Protein AF-Z9JGJ2-F1 (afdb_monomer_lite)

Sequence (146 aa):
MLQCGGVDTKWLESRQGLLSALVAALQGDPAGERDFLQRCGLRPLPKRLRLRVLDATLRAAVGGVGDLCAPYADIATLNIQPTHVFIVKNLQPGLAFDDLAGAVVLMAQGYALDVLGELAWLQQAQCFYWGDIDTHGFAMLHRART

Structure (mmCIF, N/CA/C/O backbone):
data_AF-Z9JGJ2-F1
#
_entry.id   AF-Z9JGJ2-F1
#
loop_
_atom_site.group_PDB
_atom_site.id
_atom_site.type_symbol
_atom_site.label_atom_id
_atom_site.label_a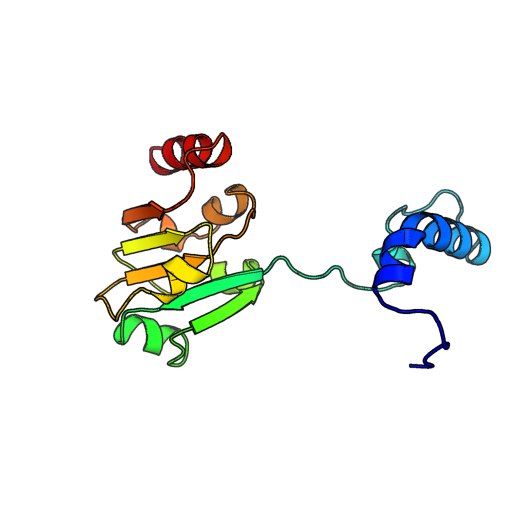lt_id
_atom_site.label_comp_id
_atom_site.label_asym_id
_atom_site.label_entity_id
_atom_site.label_seq_id
_atom_site.pdbx_PDB_ins_code
_atom_site.Cartn_x
_atom_site.Cartn_y
_atom_site.Cartn_z
_atom_site.occupancy
_atom_site.B_iso_or_equiv
_atom_site.auth_seq_id
_atom_site.auth_comp_id
_atom_site.auth_asym_id
_atom_site.auth_atom_id
_atom_site.pdbx_PDB_model_num
ATOM 1 N N . MET A 1 1 ? -2.676 -16.961 -29.581 1.00 37.59 1 MET A N 1
ATOM 2 C CA . MET A 1 1 ? -1.269 -16.712 -29.200 1.00 37.59 1 MET A CA 1
ATOM 3 C C . MET A 1 1 ? -0.462 -17.936 -29.594 1.00 37.59 1 MET A C 1
ATOM 5 O O . MET A 1 1 ? -0.669 -18.983 -28.997 1.00 37.59 1 MET A O 1
ATOM 9 N N . LEU A 1 2 ? 0.372 -17.842 -30.632 1.00 40.91 2 LEU A N 1
ATOM 10 C CA . LEU A 1 2 ? 1.324 -18.907 -30.957 1.00 40.91 2 LEU A CA 1
ATOM 11 C C . LEU A 1 2 ? 2.427 -18.902 -29.894 1.00 40.91 2 LEU A C 1
ATOM 13 O O . LEU A 1 2 ? 3.122 -17.901 -29.738 1.00 40.91 2 LEU A O 1
ATOM 17 N N . GLN A 1 3 ? 2.563 -19.998 -29.147 1.00 43.62 3 GLN A N 1
ATOM 18 C CA . GLN A 1 3 ? 3.741 -20.223 -28.318 1.00 43.62 3 GLN A CA 1
ATOM 19 C C . GLN A 1 3 ? 4.895 -20.642 -29.231 1.00 43.62 3 GLN A C 1
ATOM 21 O O . GLN A 1 3 ? 4.927 -21.765 -29.729 1.00 43.62 3 GLN A O 1
ATOM 26 N N . CYS A 1 4 ? 5.836 -19.733 -29.468 1.00 56.47 4 CYS A N 1
ATOM 27 C CA . CYS A 1 4 ? 7.133 -20.097 -30.025 1.00 56.47 4 CYS A CA 1
ATOM 28 C C . CYS A 1 4 ? 7.942 -20.796 -28.925 1.00 56.47 4 CYS A C 1
ATOM 30 O O . CYS A 1 4 ? 8.245 -20.190 -27.896 1.00 56.47 4 CYS A O 1
ATOM 32 N N . GLY A 1 5 ? 8.273 -22.075 -29.120 1.00 49.44 5 GLY A N 1
ATOM 33 C CA . GLY A 1 5 ? 9.109 -22.827 -28.183 1.00 49.44 5 GLY A CA 1
ATOM 34 C C . GLY A 1 5 ? 10.450 -22.122 -27.954 1.00 49.44 5 GLY A C 1
ATOM 35 O O . GLY A 1 5 ? 11.140 -21.781 -28.911 1.00 49.44 5 GLY A O 1
ATOM 36 N N . GLY A 1 6 ? 10.802 -21.877 -26.689 1.00 62.38 6 GLY A N 1
ATOM 37 C CA . GLY A 1 6 ? 12.054 -21.217 -26.292 1.00 62.38 6 GLY A CA 1
ATOM 38 C C . GLY A 1 6 ? 11.967 -19.704 -26.049 1.00 62.38 6 GLY A C 1
ATOM 39 O O . GLY A 1 6 ? 12.956 -19.112 -25.624 1.00 62.38 6 GLY A O 1
ATOM 40 N N . VAL A 1 7 ? 10.804 -19.081 -26.263 1.00 63.75 7 VAL A N 1
ATOM 41 C CA . VAL A 1 7 ? 10.554 -17.672 -25.917 1.00 63.75 7 VAL A CA 1
ATOM 42 C C . VAL A 1 7 ? 9.708 -17.621 -24.648 1.00 63.75 7 VAL A C 1
ATOM 44 O O . VAL A 1 7 ? 8.479 -17.608 -24.700 1.00 63.75 7 VAL A O 1
ATOM 47 N N . ASP A 1 8 ? 10.371 -17.639 -23.494 1.00 68.88 8 ASP A N 1
ATOM 48 C CA . ASP A 1 8 ? 9.723 -17.367 -22.211 1.00 68.88 8 ASP A CA 1
ATOM 49 C C . ASP A 1 8 ? 9.729 -15.860 -21.886 1.00 68.88 8 ASP A C 1
ATOM 51 O O . ASP A 1 8 ? 10.377 -15.044 -22.553 1.00 68.88 8 ASP A O 1
ATOM 55 N N . THR A 1 9 ? 8.989 -15.468 -20.850 1.00 63.44 9 THR A N 1
ATOM 56 C CA . THR A 1 9 ? 8.869 -14.064 -20.433 1.00 63.44 9 THR A CA 1
ATOM 57 C C . THR A 1 9 ? 10.223 -13.446 -20.063 1.00 63.44 9 THR A C 1
ATOM 59 O O . THR A 1 9 ? 10.460 -12.280 -20.365 1.00 63.44 9 THR A O 1
ATOM 62 N N . LYS A 1 10 ? 11.159 -14.227 -19.500 1.00 69.81 10 LYS A N 1
ATOM 63 C CA . LYS A 1 10 ? 12.504 -13.745 -19.135 1.00 69.81 10 LYS A CA 1
ATOM 64 C C . LYS A 1 10 ? 13.380 -13.517 -20.367 1.00 69.81 10 LYS A C 1
ATOM 66 O O . LYS A 1 10 ? 14.177 -12.575 -20.419 1.00 69.81 10 LYS A O 1
ATOM 71 N N . TRP A 1 11 ? 13.243 -14.365 -21.383 1.00 79.88 11 TRP A N 1
ATOM 72 C CA . TRP A 1 11 ? 13.909 -14.200 -22.669 1.00 79.88 11 TRP A CA 1
ATOM 73 C C . TRP A 1 11 ? 13.467 -12.900 -23.340 1.00 79.88 11 TRP A C 1
ATOM 75 O O . TRP A 1 11 ? 14.318 -12.180 -23.868 1.00 79.88 11 TRP A O 1
ATOM 85 N N . LEU A 1 12 ? 12.166 -12.593 -23.269 1.00 72.88 12 LEU A N 1
ATOM 86 C CA . LEU A 1 12 ? 11.583 -11.364 -23.802 1.00 72.88 12 LEU A CA 1
ATOM 87 C C . LEU A 1 12 ? 12.102 -10.132 -23.048 1.00 72.88 12 LEU A C 1
ATOM 89 O O . LEU A 1 12 ? 12.631 -9.222 -23.680 1.00 72.88 12 LEU A O 1
ATOM 93 N N . GLU A 1 13 ? 12.019 -10.130 -21.713 1.00 71.88 13 GLU A N 1
ATOM 94 C CA . GLU A 1 13 ? 12.481 -9.034 -20.845 1.00 71.88 13 GLU A CA 1
ATOM 95 C C . GLU A 1 13 ? 13.959 -8.688 -21.078 1.00 71.88 13 GLU A C 1
ATOM 97 O O . GLU A 1 13 ? 14.308 -7.525 -21.264 1.00 71.88 13 GLU A O 1
ATOM 102 N N . SER A 1 14 ? 14.827 -9.701 -21.167 1.00 79.81 14 SER A N 1
ATOM 103 C CA . SER A 1 14 ? 16.270 -9.505 -21.387 1.00 79.81 14 SER A CA 1
ATOM 104 C C . SER A 1 14 ? 16.637 -8.990 -22.785 1.00 79.81 14 SER A C 1
ATOM 106 O O . SER A 1 14 ? 17.769 -8.555 -22.995 1.00 79.81 14 SER A O 1
ATOM 108 N N . ARG A 1 15 ? 15.710 -9.032 -23.753 1.00 77.88 15 ARG A N 1
ATOM 109 C CA . ARG A 1 15 ? 15.957 -8.664 -25.160 1.00 77.88 15 ARG A CA 1
ATOM 110 C C . ARG A 1 15 ? 15.050 -7.549 -25.676 1.00 77.88 15 ARG A C 1
ATOM 112 O O . ARG A 1 15 ? 15.100 -7.253 -26.869 1.00 77.88 15 ARG A O 1
ATOM 119 N N . GLN A 1 16 ? 14.275 -6.888 -24.812 1.00 76.56 16 GLN A N 1
ATOM 120 C CA . GLN A 1 16 ? 13.326 -5.841 -25.216 1.00 76.56 16 GLN A CA 1
ATOM 121 C C . GLN A 1 16 ? 13.960 -4.731 -26.063 1.00 76.56 16 GLN A C 1
ATOM 123 O O . GLN A 1 16 ? 13.360 -4.311 -27.046 1.00 76.56 16 GLN A O 1
ATOM 128 N N . GLY A 1 17 ? 15.180 -4.284 -25.743 1.00 76.25 17 GLY A N 1
ATOM 129 C CA . GLY A 1 17 ? 15.861 -3.246 -26.529 1.00 76.25 17 GLY A CA 1
ATOM 130 C C . GLY A 1 17 ? 16.163 -3.679 -27.969 1.00 76.25 17 GLY A C 1
ATOM 131 O O . GLY A 1 17 ? 15.905 -2.933 -28.912 1.00 76.25 17 GLY A O 1
ATOM 132 N N . LEU A 1 18 ? 16.646 -4.913 -28.148 1.00 80.81 18 LEU A N 1
ATOM 133 C CA . LEU A 1 18 ? 16.937 -5.480 -29.467 1.00 80.81 18 LEU A CA 1
ATOM 134 C C . LEU A 1 18 ? 15.652 -5.758 -30.254 1.00 80.81 18 LEU A C 1
ATOM 136 O O . LEU A 1 18 ? 15.583 -5.473 -31.448 1.00 80.81 18 LEU A O 1
ATOM 140 N N . LEU A 1 19 ? 14.617 -6.261 -29.580 1.00 80.12 19 LEU A N 1
ATOM 141 C CA . LEU A 1 19 ? 13.307 -6.476 -30.188 1.00 80.12 19 LEU A CA 1
ATOM 142 C C . LEU A 1 19 ? 12.647 -5.151 -30.595 1.00 80.12 19 LEU A C 1
ATOM 144 O O . LEU A 1 19 ? 12.075 -5.079 -31.676 1.00 80.12 19 LEU A O 1
ATOM 148 N N . SER A 1 20 ? 12.788 -4.090 -29.793 1.00 79.56 20 SER A N 1
ATOM 149 C CA . SER A 1 20 ? 12.303 -2.742 -30.126 1.00 79.56 20 SER A CA 1
ATOM 150 C C . SER A 1 20 ? 12.968 -2.210 -31.398 1.00 79.56 20 SER A C 1
ATOM 152 O O . SER A 1 20 ? 12.280 -1.745 -32.304 1.00 79.56 20 SER A O 1
ATOM 154 N N . ALA A 1 21 ? 14.292 -2.366 -31.522 1.00 78.56 21 ALA A N 1
ATOM 155 C CA . ALA A 1 21 ? 15.031 -1.969 -32.720 1.00 78.56 21 ALA A CA 1
ATOM 156 C C . ALA A 1 21 ? 14.632 -2.781 -33.967 1.00 78.56 21 ALA A C 1
ATOM 158 O O . ALA A 1 21 ? 14.482 -2.216 -35.050 1.00 78.56 21 ALA A O 1
ATOM 159 N N . LEU A 1 22 ? 14.417 -4.094 -33.821 1.00 82.62 22 LEU A N 1
ATOM 160 C CA . LEU A 1 22 ? 13.954 -4.952 -34.915 1.00 82.62 22 LEU A CA 1
ATOM 161 C C . LEU A 1 22 ? 12.551 -4.550 -35.391 1.00 82.62 22 LEU A C 1
ATOM 163 O O . LEU A 1 22 ? 12.322 -4.421 -36.591 1.00 82.62 22 LEU A O 1
ATOM 167 N N . VAL A 1 23 ? 11.623 -4.327 -34.457 1.00 82.56 23 VAL A N 1
ATOM 168 C CA . VAL A 1 23 ? 10.257 -3.879 -34.766 1.00 82.56 23 VAL A CA 1
ATOM 169 C C . VAL A 1 23 ? 10.281 -2.511 -35.451 1.00 82.56 23 VAL A C 1
ATOM 171 O O . VAL A 1 23 ? 9.605 -2.336 -36.461 1.00 82.56 23 VAL A O 1
ATOM 174 N N . ALA A 1 24 ? 11.112 -1.580 -34.974 1.00 80.31 24 ALA A N 1
ATOM 175 C CA . ALA A 1 24 ? 11.291 -0.265 -35.589 1.00 80.31 24 ALA A CA 1
ATOM 176 C C . ALA A 1 24 ? 11.779 -0.358 -37.047 1.00 80.31 24 ALA A C 1
ATOM 178 O O . ALA A 1 24 ? 11.260 0.336 -37.922 1.00 80.31 24 ALA A O 1
ATOM 179 N N . ALA A 1 25 ? 12.731 -1.254 -37.327 1.00 82.31 25 ALA A N 1
ATOM 180 C CA . ALA A 1 25 ? 13.219 -1.496 -38.682 1.00 82.31 25 ALA A CA 1
ATOM 181 C C . 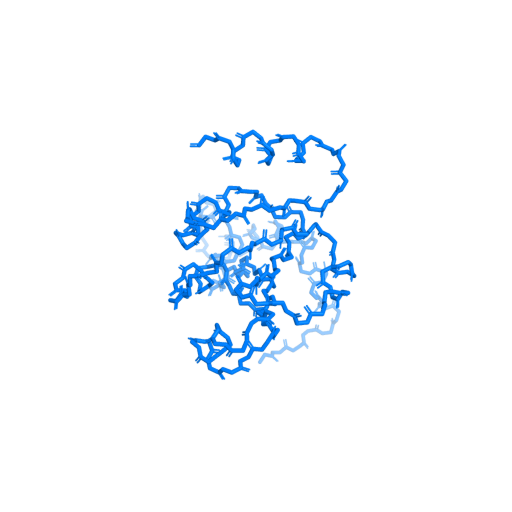ALA A 1 25 ? 12.137 -2.099 -39.597 1.00 82.31 25 ALA A C 1
ATOM 183 O O . ALA A 1 25 ? 12.001 -1.673 -40.741 1.00 82.31 25 ALA A O 1
ATOM 184 N N . LEU A 1 26 ? 11.338 -3.048 -39.093 1.00 83.62 26 LEU A N 1
ATOM 185 C CA . LEU A 1 26 ? 10.239 -3.665 -39.849 1.00 83.62 26 LEU A CA 1
ATOM 186 C C . LEU A 1 26 ? 9.089 -2.690 -40.140 1.00 83.62 26 LEU A C 1
ATOM 188 O O . LEU A 1 26 ? 8.441 -2.804 -41.176 1.00 83.62 26 LEU A O 1
ATOM 192 N N . GLN A 1 27 ? 8.839 -1.737 -39.240 1.00 81.50 27 GLN A N 1
ATOM 193 C CA . GLN A 1 27 ? 7.806 -0.707 -39.393 1.00 81.50 27 GLN A CA 1
ATOM 194 C C . GLN A 1 27 ? 8.261 0.484 -40.255 1.00 81.50 27 GLN A C 1
ATOM 196 O O . GLN A 1 27 ? 7.448 1.350 -40.564 1.00 81.50 27 GLN A O 1
ATOM 201 N N . GLY A 1 28 ? 9.539 0.542 -40.650 1.00 80.50 28 GLY A N 1
ATOM 202 C CA . GLY A 1 28 ? 10.092 1.674 -41.399 1.00 80.50 28 GLY A CA 1
ATOM 203 C C . GLY A 1 28 ? 10.212 2.961 -40.574 1.00 80.50 28 GLY A C 1
ATOM 204 O O . GLY A 1 28 ? 10.344 4.036 -41.151 1.00 80.50 28 GLY A O 1
ATOM 205 N N . ASP A 1 29 ? 10.192 2.856 -39.241 1.00 76.88 29 ASP A N 1
ATOM 206 C CA . ASP A 1 29 ? 10.271 3.986 -38.309 1.00 76.88 29 ASP A CA 1
ATOM 207 C C . ASP A 1 29 ? 11.423 3.814 -37.293 1.00 76.88 29 ASP A C 1
ATOM 209 O O . ASP A 1 29 ? 11.206 3.598 -36.091 1.00 76.88 29 ASP A O 1
ATOM 213 N N . PRO A 1 30 ? 12.685 3.897 -37.761 1.00 66.56 30 PRO A N 1
ATOM 214 C CA . PRO A 1 30 ? 13.865 3.756 -36.910 1.00 66.56 30 PRO A CA 1
ATOM 215 C C . PRO A 1 30 ? 14.072 4.941 -35.950 1.00 66.56 30 PRO A C 1
ATOM 217 O O . PRO A 1 30 ? 14.850 4.820 -35.004 1.00 66.56 30 PRO A O 1
ATOM 220 N N . ALA A 1 31 ? 13.396 6.076 -36.172 1.00 65.81 31 ALA A N 1
ATOM 221 C CA . ALA A 1 31 ? 13.511 7.286 -35.354 1.00 65.81 31 ALA A CA 1
ATOM 222 C C . ALA A 1 31 ? 12.396 7.435 -34.300 1.00 65.81 31 ALA A C 1
ATOM 224 O O . ALA A 1 31 ? 12.531 8.269 -33.404 1.00 65.81 31 ALA A O 1
ATOM 225 N N . GLY A 1 32 ? 11.321 6.646 -34.393 1.00 63.91 32 GLY A N 1
ATOM 226 C CA . GLY A 1 32 ? 10.146 6.761 -33.535 1.00 63.91 32 GLY A CA 1
ATOM 227 C C . GLY A 1 32 ? 10.311 6.283 -32.090 1.00 63.91 32 GLY A C 1
ATOM 228 O O . GLY A 1 32 ? 11.407 6.143 -31.543 1.00 63.91 32 GLY A O 1
ATOM 229 N N . GLU A 1 33 ? 9.180 5.989 -31.464 1.00 64.56 33 GLU A N 1
ATOM 230 C CA . GLU A 1 33 ? 8.995 5.776 -30.024 1.00 64.56 33 GLU A CA 1
ATOM 231 C C . GLU A 1 33 ? 9.829 4.622 -29.434 1.00 64.56 33 GLU A C 1
ATOM 233 O O . GLU A 1 33 ? 9.589 3.464 -29.716 1.00 64.56 33 GLU A O 1
ATOM 238 N N . ARG A 1 34 ? 10.844 4.870 -28.597 1.00 66.38 34 ARG A N 1
ATOM 239 C CA . ARG A 1 34 ? 11.789 3.809 -28.151 1.00 66.38 34 ARG A CA 1
ATOM 240 C C . ARG A 1 34 ? 11.181 2.726 -27.246 1.00 66.38 34 ARG A C 1
ATOM 242 O O . ARG A 1 34 ? 11.822 1.691 -27.041 1.00 66.38 34 ARG A O 1
ATOM 249 N N . ASP A 1 35 ? 9.981 2.950 -26.718 1.00 74.25 35 ASP A N 1
ATOM 250 C CA . ASP A 1 35 ? 9.317 2.025 -25.804 1.00 74.25 35 ASP A CA 1
ATOM 251 C C . ASP A 1 35 ? 8.786 0.787 -26.543 1.00 74.25 35 ASP A C 1
ATOM 253 O O . ASP A 1 35 ? 7.917 0.866 -27.410 1.00 74.25 35 ASP A O 1
ATOM 257 N N . PHE A 1 36 ? 9.336 -0.378 -26.193 1.00 78.12 36 PHE A N 1
ATOM 258 C CA . PHE A 1 36 ? 8.988 -1.657 -26.814 1.00 78.12 36 PHE A CA 1
ATOM 259 C C . PHE A 1 36 ? 7.495 -1.983 -26.691 1.00 78.12 36 PHE A C 1
ATOM 261 O O . PHE A 1 36 ? 6.897 -2.510 -27.629 1.00 78.12 36 PHE A O 1
ATOM 268 N N . LEU A 1 37 ? 6.887 -1.683 -25.539 1.00 76.75 37 LEU A N 1
ATOM 269 C CA . LEU A 1 37 ? 5.498 -2.040 -25.278 1.00 76.75 37 LEU A CA 1
ATOM 270 C C . LEU A 1 37 ? 4.568 -1.201 -26.148 1.00 76.75 37 LEU A C 1
ATOM 272 O O . LEU A 1 37 ? 3.727 -1.777 -26.835 1.00 76.75 37 LEU A O 1
ATOM 276 N N . GLN A 1 38 ? 4.783 0.116 -26.210 1.00 76.38 38 GLN A N 1
ATOM 277 C CA . GLN A 1 38 ? 4.020 1.003 -2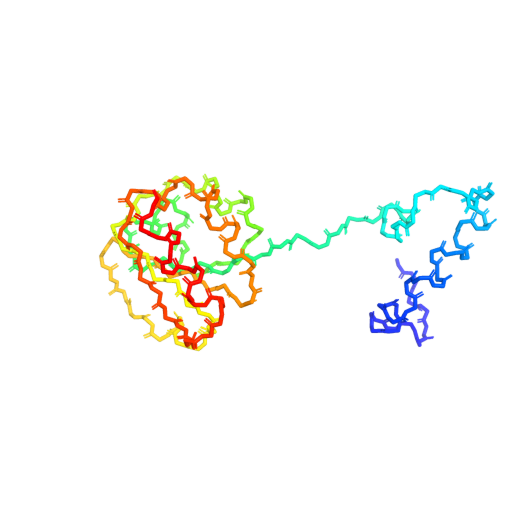7.094 1.00 76.38 38 GLN A CA 1
ATOM 278 C C . GLN A 1 38 ? 4.146 0.588 -28.566 1.00 76.38 38 GLN A C 1
ATOM 280 O O . GLN A 1 38 ? 3.129 0.411 -29.237 1.00 76.38 38 GLN A O 1
ATOM 285 N N . ARG A 1 39 ? 5.366 0.297 -29.048 1.00 77.06 39 ARG A N 1
ATOM 286 C CA . ARG A 1 39 ? 5.587 -0.166 -30.434 1.00 77.06 39 ARG A CA 1
ATOM 287 C C . ARG A 1 39 ? 4.857 -1.460 -30.778 1.00 77.06 39 ARG A C 1
ATOM 289 O O . ARG A 1 39 ? 4.460 -1.663 -31.925 1.00 77.06 39 ARG A O 1
ATOM 296 N N . CYS A 1 40 ? 4.709 -2.351 -29.804 1.00 78.75 40 CYS A N 1
ATOM 297 C CA . CYS A 1 40 ? 3.986 -3.606 -29.970 1.00 78.75 40 CYS A CA 1
ATOM 298 C C . CYS A 1 40 ? 2.477 -3.480 -29.687 1.00 78.75 40 CYS A C 1
ATOM 300 O O . CYS A 1 40 ? 1.780 -4.494 -29.721 1.00 78.75 40 CYS A O 1
ATOM 302 N N . GLY A 1 41 ? 1.963 -2.280 -29.388 1.00 76.44 41 GLY A N 1
ATOM 303 C CA . GLY A 1 41 ? 0.568 -2.070 -28.984 1.00 76.44 41 GLY A CA 1
ATOM 304 C C . GLY A 1 41 ? 0.217 -2.723 -27.640 1.00 76.44 41 GLY A C 1
ATOM 305 O O . GLY A 1 41 ? -0.950 -3.001 -27.361 1.00 76.44 41 GLY A O 1
ATOM 306 N N . LEU A 1 42 ? 1.226 -3.011 -26.815 1.00 78.25 42 LEU A N 1
ATOM 307 C CA . LEU A 1 42 ? 1.097 -3.624 -25.500 1.00 78.25 42 LEU A CA 1
ATOM 308 C C . LEU A 1 42 ? 1.006 -2.548 -24.418 1.00 78.25 42 LEU A C 1
ATOM 310 O O . LEU A 1 42 ? 1.652 -1.505 -24.477 1.00 78.25 42 LEU A O 1
ATOM 314 N N . ARG A 1 43 ? 0.218 -2.825 -23.378 1.00 76.19 43 ARG A N 1
ATOM 315 C CA . ARG A 1 43 ? 0.109 -1.938 -22.215 1.00 76.19 43 ARG A CA 1
ATOM 316 C C . ARG A 1 43 ? 1.164 -2.308 -21.169 1.00 76.19 43 ARG A C 1
ATOM 318 O O . ARG A 1 43 ? 1.350 -3.502 -20.920 1.00 76.19 43 ARG A O 1
ATOM 325 N N . PRO A 1 44 ? 1.816 -1.328 -20.518 1.00 78.88 44 PRO A N 1
ATOM 326 C CA . PRO A 1 44 ? 2.682 -1.606 -19.382 1.00 78.88 44 PRO A CA 1
ATOM 327 C C . PRO A 1 44 ? 1.891 -2.222 -18.233 1.00 78.88 44 PRO A C 1
ATOM 329 O O . PRO A 1 44 ? 0.706 -1.938 -18.035 1.00 78.88 44 PRO A O 1
ATOM 332 N N . LEU A 1 45 ? 2.567 -3.069 -17.459 1.00 78.44 45 LEU A N 1
ATOM 333 C CA . LEU A 1 45 ? 1.998 -3.602 -16.231 1.00 78.44 45 LEU A CA 1
ATOM 334 C C . LEU A 1 45 ? 1.749 -2.440 -15.257 1.00 78.44 45 LEU A C 1
ATOM 336 O O . LEU A 1 45 ? 2.675 -1.672 -14.981 1.00 78.44 45 LEU A O 1
ATOM 340 N N . PRO A 1 46 ? 0.524 -2.292 -14.723 1.00 81.94 46 PRO A N 1
ATOM 341 C CA . PRO A 1 46 ? 0.254 -1.247 -13.754 1.00 81.94 46 PRO A CA 1
ATOM 342 C C . PRO A 1 46 ? 1.038 -1.527 -12.473 1.00 81.94 46 PRO A C 1
ATOM 344 O O . PRO A 1 46 ? 1.137 -2.675 -12.029 1.00 81.94 46 PRO A O 1
ATOM 347 N N . LYS A 1 47 ? 1.546 -0.468 -11.840 1.00 82.50 47 LYS A N 1
ATOM 348 C CA . LYS A 1 47 ? 2.085 -0.560 -10.481 1.00 82.50 47 LYS A CA 1
ATOM 349 C C . LYS A 1 47 ? 0.944 -0.948 -9.542 1.00 82.50 47 LYS A C 1
ATOM 351 O O . LYS A 1 47 ? -0.097 -0.289 -9.537 1.00 82.50 47 LYS A O 1
ATOM 356 N N . ARG A 1 48 ? 1.124 -2.026 -8.782 1.00 87.56 48 ARG A N 1
ATOM 357 C CA . ARG A 1 48 ? 0.100 -2.570 -7.882 1.00 87.56 48 ARG A CA 1
ATOM 358 C C . ARG A 1 48 ? 0.504 -2.388 -6.432 1.00 87.56 48 ARG A C 1
ATOM 360 O O . ARG A 1 48 ? 1.681 -2.503 -6.100 1.00 87.56 48 ARG A O 1
ATOM 367 N N . LEU A 1 49 ? -0.492 -2.173 -5.584 1.00 88.88 49 LEU A N 1
ATOM 368 C CA . LEU A 1 49 ? -0.340 -2.089 -4.142 1.00 88.88 49 LEU A CA 1
ATOM 369 C C . LEU A 1 49 ? -1.224 -3.148 -3.491 1.00 88.88 49 LEU A C 1
ATOM 371 O O . LEU A 1 49 ? -2.357 -3.377 -3.924 1.00 88.88 49 LEU A O 1
ATOM 375 N N . ARG A 1 50 ? -0.695 -3.798 -2.455 1.00 92.94 50 ARG A N 1
ATOM 376 C CA . ARG A 1 50 ? -1.484 -4.695 -1.615 1.00 92.94 50 ARG A CA 1
ATOM 377 C C . ARG A 1 50 ? -1.965 -3.933 -0.389 1.00 92.94 50 ARG A C 1
ATOM 379 O O . ARG A 1 50 ? -1.163 -3.306 0.302 1.00 92.94 50 ARG A O 1
ATOM 386 N N . LEU A 1 51 ? -3.265 -4.005 -0.148 1.00 94.25 51 LEU A N 1
ATOM 387 C CA . LEU A 1 51 ? -3.976 -3.366 0.946 1.00 94.25 51 LEU A CA 1
ATOM 388 C C . LEU A 1 51 ? -4.662 -4.459 1.764 1.00 94.25 51 LEU A C 1
ATOM 390 O O . LEU A 1 51 ? -5.437 -5.246 1.219 1.00 94.25 51 LEU A O 1
ATOM 394 N N . ARG A 1 52 ? -4.415 -4.481 3.073 1.00 96.69 52 ARG A N 1
ATOM 395 C CA . ARG A 1 52 ? -5.275 -5.194 4.018 1.00 96.69 52 ARG A CA 1
ATOM 396 C C . ARG A 1 52 ? -6.155 -4.210 4.753 1.00 96.69 52 ARG A C 1
ATOM 398 O O . ARG A 1 52 ? -5.675 -3.209 5.276 1.00 96.69 52 ARG A O 1
ATOM 405 N N . VAL A 1 53 ? -7.436 -4.527 4.810 1.00 97.38 53 VAL A N 1
ATOM 406 C CA . VAL A 1 53 ? -8.427 -3.776 5.568 1.00 97.38 53 VAL A CA 1
ATOM 407 C C . VAL A 1 53 ? -8.701 -4.565 6.836 1.00 97.38 53 VAL A C 1
ATOM 409 O O . VAL A 1 53 ? -9.169 -5.703 6.765 1.00 97.38 53 VAL A O 1
ATOM 412 N N . LEU A 1 54 ? -8.336 -4.000 7.985 1.00 97.69 54 LEU A N 1
ATOM 413 C CA . LEU A 1 54 ? -8.398 -4.684 9.280 1.00 97.69 54 LEU A CA 1
ATOM 414 C C . LEU A 1 54 ? -9.708 -4.403 10.027 1.00 97.69 54 LEU A C 1
ATOM 416 O O . LEU A 1 54 ? -10.042 -5.114 10.968 1.00 97.69 54 LEU A O 1
ATOM 420 N N . ASP A 1 55 ? -10.455 -3.392 9.587 1.00 97.88 55 ASP A N 1
ATOM 421 C CA . ASP A 1 55 ? -11.726 -2.978 10.171 1.00 97.88 55 ASP A CA 1
ATOM 422 C C . ASP A 1 55 ? -12.928 -3.504 9.372 1.00 97.88 55 ASP A C 1
ATOM 424 O O . ASP A 1 55 ? -12.976 -3.396 8.145 1.00 97.88 55 ASP A O 1
ATOM 428 N N . ALA A 1 56 ? -13.932 -4.042 10.066 1.00 96.12 56 ALA A N 1
ATOM 429 C CA . ALA A 1 56 ? -15.121 -4.615 9.435 1.00 96.12 56 ALA A CA 1
ATOM 430 C C . ALA A 1 56 ? -15.988 -3.578 8.690 1.00 96.12 56 ALA A C 1
ATOM 432 O O . ALA A 1 56 ? -16.552 -3.890 7.639 1.00 96.12 56 ALA A O 1
ATOM 433 N N . THR A 1 57 ? -16.071 -2.344 9.192 1.00 96.12 57 THR A N 1
ATOM 434 C CA . THR A 1 57 ? -16.834 -1.254 8.562 1.00 96.12 57 THR A CA 1
ATOM 435 C C . THR A 1 57 ? -16.136 -0.783 7.291 1.00 96.12 57 THR A C 1
ATOM 437 O O . THR A 1 57 ? -16.770 -0.634 6.247 1.00 96.12 57 THR A O 1
ATOM 440 N N . LEU A 1 58 ? -14.810 -0.629 7.340 1.00 96.44 58 LEU A N 1
ATOM 441 C CA . LEU A 1 58 ? -14.008 -0.301 6.162 1.00 96.44 58 LEU A CA 1
ATOM 442 C C . LEU A 1 58 ? -14.066 -1.420 5.114 1.00 96.44 58 LEU A C 1
ATOM 444 O O . LEU A 1 58 ? -14.152 -1.127 3.923 1.00 96.44 58 LEU A O 1
ATOM 448 N N . ARG A 1 59 ? -14.081 -2.697 5.530 1.00 96.44 59 ARG A N 1
ATOM 449 C CA . ARG A 1 59 ? -14.260 -3.834 4.607 1.00 96.44 59 ARG A CA 1
ATOM 450 C C . ARG A 1 59 ? -15.560 -3.710 3.831 1.00 96.44 59 ARG A C 1
ATOM 452 O O . ARG A 1 59 ? -15.552 -3.908 2.621 1.00 96.44 59 ARG A O 1
ATOM 459 N N . ALA A 1 60 ? -16.661 -3.355 4.492 1.00 95.25 60 ALA A N 1
ATOM 460 C CA . ALA A 1 60 ? -17.949 -3.177 3.825 1.00 95.25 60 ALA A CA 1
ATOM 461 C C . ALA A 1 60 ? -17.888 -2.110 2.713 1.00 95.25 60 ALA A C 1
ATOM 463 O O . ALA A 1 60 ? -18.454 -2.318 1.641 1.00 95.25 60 ALA A O 1
ATOM 464 N N . ALA A 1 61 ? -17.128 -1.027 2.919 1.00 93.06 61 ALA A N 1
ATOM 465 C CA . ALA A 1 61 ? -16.912 0.018 1.914 1.00 93.06 61 ALA A CA 1
ATOM 466 C C . ALA A 1 61 ? -16.081 -0.445 0.698 1.00 93.06 61 ALA A C 1
ATOM 468 O O . ALA A 1 61 ? -16.149 0.173 -0.363 1.00 93.06 61 ALA A O 1
ATOM 469 N N . VAL A 1 62 ? -15.343 -1.553 0.820 1.00 94.06 62 VAL A N 1
ATOM 470 C CA . VAL A 1 62 ? -14.562 -2.173 -0.267 1.00 94.06 62 VAL A CA 1
ATOM 471 C C . VAL A 1 62 ? -15.127 -3.533 -0.702 1.00 94.06 62 VAL A C 1
ATOM 473 O O . VAL A 1 62 ? -14.399 -4.413 -1.159 1.00 94.06 62 VAL A O 1
ATOM 476 N N . GLY A 1 63 ? -16.440 -3.733 -0.551 1.00 93.25 63 GLY A N 1
ATOM 477 C CA . GLY A 1 63 ? -17.126 -4.945 -1.018 1.00 93.25 63 GLY A CA 1
ATOM 478 C C . GLY A 1 63 ? -16.911 -6.181 -0.136 1.00 93.25 63 GLY A C 1
ATOM 479 O O . GLY A 1 63 ? -17.047 -7.306 -0.604 1.00 93.25 63 GLY A O 1
ATOM 480 N N . GLY A 1 64 ? -16.555 -5.984 1.133 1.00 94.75 64 GLY A N 1
ATOM 481 C CA . GLY A 1 64 ? -16.325 -7.040 2.123 1.00 94.75 64 GLY A CA 1
ATOM 482 C C . GLY A 1 64 ? -14.919 -7.646 2.092 1.00 94.75 64 GLY A C 1
ATOM 483 O O . GLY A 1 64 ? -14.632 -8.557 2.868 1.00 94.75 64 GLY A O 1
ATOM 484 N N . VAL A 1 65 ? -14.029 -7.158 1.224 1.00 94.88 65 VAL A N 1
ATOM 485 C CA . VAL A 1 65 ? -12.697 -7.742 1.028 1.00 94.88 65 VAL A CA 1
ATOM 486 C C . VAL A 1 65 ? -11.710 -7.234 2.082 1.00 94.88 65 VAL A C 1
ATOM 488 O O . VAL A 1 65 ? -11.500 -6.034 2.231 1.00 94.88 65 VAL A O 1
ATOM 491 N N . GLY A 1 66 ? -11.076 -8.159 2.809 1.00 95.50 66 GLY A N 1
ATOM 492 C CA . GLY A 1 66 ? -10.077 -7.842 3.839 1.00 95.50 66 GLY A CA 1
ATOM 493 C C . GLY A 1 66 ? -8.626 -7.806 3.353 1.00 95.50 66 GLY A C 1
ATOM 494 O O . GLY A 1 66 ? -7.775 -7.245 4.036 1.00 95.50 66 GLY A O 1
ATOM 495 N N . ASP A 1 67 ? -8.324 -8.390 2.195 1.00 95.88 67 ASP A N 1
ATOM 496 C CA . ASP A 1 67 ? -6.981 -8.431 1.609 1.00 95.88 67 ASP A CA 1
ATOM 497 C C . ASP A 1 67 ? -7.101 -8.375 0.087 1.00 95.88 67 ASP A C 1
ATOM 499 O O . ASP A 1 67 ? -7.704 -9.257 -0.528 1.00 95.88 67 ASP A O 1
ATOM 503 N N . LEU A 1 68 ? -6.576 -7.310 -0.515 1.00 94.12 68 LEU A N 1
ATOM 504 C CA . LEU A 1 68 ? -6.695 -7.058 -1.944 1.00 94.12 68 LEU A CA 1
ATOM 505 C C . LEU A 1 68 ? -5.400 -6.503 -2.530 1.00 94.12 68 LEU A C 1
ATOM 507 O O . LEU A 1 68 ? -4.621 -5.820 -1.866 1.00 94.12 68 LEU A O 1
ATOM 511 N N . CYS A 1 69 ? -5.174 -6.795 -3.808 1.00 93.12 69 CYS A N 1
ATOM 512 C CA . CYS A 1 69 ? -4.051 -6.279 -4.579 1.00 93.12 69 CYS A CA 1
ATOM 513 C C . CYS A 1 69 ? -4.573 -5.700 -5.891 1.00 93.12 69 CYS A C 1
ATOM 515 O O . CYS A 1 69 ? -5.038 -6.440 -6.763 1.00 93.12 69 CYS A O 1
ATOM 517 N N . ALA A 1 70 ? -4.481 -4.382 -6.030 1.00 92.25 70 ALA A N 1
ATOM 518 C CA . ALA A 1 70 ? -5.013 -3.653 -7.173 1.00 92.25 70 ALA A CA 1
ATOM 519 C C . ALA A 1 70 ? -3.988 -2.635 -7.694 1.00 92.25 70 ALA A C 1
ATOM 521 O O . ALA A 1 70 ? -3.036 -2.293 -6.983 1.00 92.25 70 ALA A O 1
ATOM 522 N N . PRO A 1 71 ? -4.132 -2.177 -8.949 1.00 90.69 71 PRO A N 1
ATOM 523 C CA . PRO A 1 71 ? -3.441 -0.993 -9.432 1.00 90.69 71 PRO A CA 1
ATOM 524 C C . PRO A 1 71 ? -3.535 0.158 -8.433 1.00 90.69 71 PRO A C 1
ATOM 526 O O . PRO A 1 71 ? -4.576 0.388 -7.824 1.00 90.69 71 PRO A O 1
ATOM 529 N N . TYR A 1 72 ? -2.440 0.895 -8.295 1.00 87.31 72 TYR A N 1
ATOM 530 C CA . TYR A 1 72 ? -2.364 2.044 -7.402 1.00 87.31 72 TYR A CA 1
ATOM 531 C C . TYR A 1 72 ? -3.522 3.038 -7.611 1.00 87.31 72 TYR A C 1
ATOM 533 O O . TYR A 1 72 ? -4.150 3.461 -6.645 1.00 87.31 72 TYR A O 1
ATOM 541 N N . ALA A 1 73 ? -3.830 3.354 -8.873 1.00 88.38 73 ALA A N 1
ATOM 542 C CA . ALA A 1 73 ? -4.898 4.284 -9.229 1.00 88.38 73 ALA A CA 1
ATOM 543 C C . ALA A 1 73 ? -6.260 3.838 -8.675 1.00 88.38 73 ALA A C 1
ATOM 545 O O . ALA A 1 73 ? -7.012 4.661 -8.167 1.00 88.38 73 ALA A O 1
ATOM 546 N N . ASP A 1 74 ? -6.544 2.535 -8.685 1.00 92.19 74 ASP A N 1
ATOM 547 C CA . ASP A 1 74 ? -7.798 2.004 -8.150 1.00 92.19 74 ASP A CA 1
ATOM 548 C C . ASP A 1 74 ? -7.829 2.139 -6.619 1.00 92.19 74 ASP A C 1
ATOM 550 O O . ASP A 1 74 ? -8.832 2.564 -6.048 1.00 92.19 74 ASP A O 1
ATOM 554 N N . ILE A 1 75 ? -6.702 1.872 -5.947 1.00 92.62 75 ILE A N 1
ATOM 555 C CA . ILE A 1 75 ? -6.560 2.052 -4.493 1.00 92.62 75 ILE A CA 1
ATOM 556 C C . ILE A 1 75 ? -6.746 3.521 -4.079 1.00 92.62 75 ILE A C 1
ATOM 558 O O . ILE A 1 75 ? -7.343 3.803 -3.038 1.00 92.62 75 ILE A O 1
ATOM 562 N N . ALA A 1 76 ? -6.270 4.465 -4.893 1.00 90.06 76 ALA A N 1
ATOM 563 C CA . ALA A 1 76 ? -6.438 5.896 -4.649 1.00 90.06 76 ALA A CA 1
ATOM 564 C C . ALA A 1 76 ? -7.910 6.337 -4.691 1.00 90.06 76 ALA A C 1
ATOM 566 O O . ALA A 1 76 ? -8.285 7.275 -3.992 1.00 90.06 76 ALA A O 1
ATOM 567 N N . THR A 1 77 ? -8.752 5.634 -5.455 1.00 92.00 77 THR A N 1
ATOM 568 C CA . THR A 1 77 ? -10.190 5.938 -5.582 1.00 92.00 77 THR A CA 1
ATOM 569 C C . THR A 1 77 ? -11.069 5.323 -4.493 1.00 92.00 77 THR A C 1
ATOM 571 O O . THR A 1 77 ? -12.274 5.575 -4.473 1.00 92.00 77 THR A O 1
ATOM 574 N N . LEU A 1 78 ? -10.505 4.516 -3.585 1.00 92.81 78 LEU A N 1
ATOM 575 C CA . LEU A 1 78 ? -11.285 3.885 -2.523 1.00 92.81 78 LEU A CA 1
ATOM 576 C C . LEU A 1 78 ? -11.906 4.939 -1.603 1.00 92.81 78 LEU A C 1
ATOM 578 O O . LEU A 1 78 ? -11.212 5.775 -1.026 1.00 92.81 78 LEU A O 1
ATOM 582 N N . ASN A 1 79 ? -13.223 4.849 -1.418 1.00 92.69 79 ASN A N 1
ATOM 583 C CA . ASN A 1 79 ? -13.965 5.719 -0.513 1.00 92.69 79 ASN A CA 1
ATOM 584 C C . ASN A 1 79 ? -13.923 5.173 0.924 1.00 92.69 79 ASN A C 1
ATOM 586 O O . ASN A 1 79 ? -14.925 4.696 1.456 1.00 92.69 79 ASN A O 1
ATOM 590 N N . ILE A 1 80 ? -12.733 5.193 1.522 1.00 94.00 80 ILE A N 1
ATOM 591 C CA . ILE A 1 80 ? -12.478 4.762 2.900 1.00 94.00 80 ILE A CA 1
ATOM 592 C C . ILE A 1 80 ? -11.859 5.900 3.707 1.00 94.00 80 ILE A C 1
ATOM 594 O O . ILE A 1 80 ? -11.172 6.758 3.163 1.00 94.00 80 ILE A O 1
ATOM 598 N N . GLN A 1 81 ? -12.088 5.891 5.018 1.00 95.25 81 GLN A N 1
ATOM 599 C CA . GLN A 1 81 ? -11.521 6.867 5.952 1.00 95.25 81 GLN A CA 1
ATOM 600 C C . GLN A 1 81 ? -10.929 6.129 7.159 1.00 95.25 81 GLN A C 1
ATOM 602 O O . GLN A 1 81 ? -11.556 6.065 8.218 1.00 95.25 81 GLN A O 1
ATOM 607 N N . PRO A 1 82 ? -9.764 5.477 6.996 1.00 95.69 82 PRO A N 1
ATOM 608 C CA . PRO A 1 82 ? -9.095 4.831 8.114 1.00 95.69 82 PRO A CA 1
ATOM 609 C C . PRO A 1 82 ? -8.574 5.868 9.113 1.00 95.69 82 PRO A C 1
ATOM 611 O O . PRO A 1 82 ? -8.127 6.947 8.737 1.00 95.69 82 PRO A O 1
ATOM 614 N N . THR A 1 83 ? -8.576 5.512 10.393 1.00 96.06 83 THR A N 1
ATOM 615 C CA . THR A 1 83 ? -7.920 6.290 11.451 1.00 96.06 83 THR A CA 1
ATOM 616 C C . THR A 1 83 ? -6.430 5.972 11.530 1.00 96.06 83 THR A C 1
ATOM 618 O O . THR A 1 83 ? -5.629 6.870 11.780 1.00 96.06 83 THR A O 1
ATOM 621 N N . HIS A 1 84 ? -6.049 4.717 11.267 1.00 94.81 84 HIS A N 1
ATOM 622 C CA . HIS A 1 84 ? -4.665 4.248 11.341 1.00 94.81 84 HIS A CA 1
ATOM 623 C C . HIS A 1 84 ? -4.250 3.563 10.039 1.00 94.81 84 HIS A C 1
ATOM 625 O O . HIS A 1 84 ? -4.947 2.687 9.522 1.00 94.81 84 HIS A O 1
ATOM 631 N N . VAL A 1 85 ? -3.077 3.920 9.526 1.00 94.06 85 VAL A N 1
ATOM 632 C CA . VAL A 1 85 ? -2.507 3.319 8.319 1.00 94.06 85 VAL A CA 1
ATOM 633 C C . VAL A 1 85 ? -1.116 2.811 8.646 1.00 94.06 85 VAL A C 1
ATOM 635 O O . VAL A 1 85 ? -0.219 3.587 8.964 1.00 94.06 85 VAL A O 1
ATOM 638 N N . PHE A 1 86 ? -0.916 1.506 8.514 1.00 92.25 86 PHE A N 1
ATOM 639 C CA . PHE A 1 86 ? 0.392 0.879 8.652 1.00 92.25 86 PHE A CA 1
ATOM 640 C C . PHE A 1 86 ? 0.998 0.668 7.277 1.00 92.25 86 PHE A C 1
ATOM 642 O O . PHE A 1 86 ? 0.473 -0.088 6.467 1.00 92.25 86 PHE A O 1
ATOM 649 N N . ILE A 1 87 ? 2.114 1.319 7.000 1.00 90.00 87 ILE A N 1
ATOM 650 C CA . ILE A 1 87 ? 2.828 1.171 5.744 1.00 90.00 87 ILE A CA 1
ATOM 651 C C . ILE A 1 87 ? 4.033 0.280 5.995 1.00 90.00 87 ILE A C 1
ATOM 653 O O . ILE A 1 87 ? 4.952 0.639 6.731 1.00 90.00 87 ILE A O 1
ATOM 657 N N . VAL A 1 88 ? 4.016 -0.898 5.388 1.00 89.50 88 VAL A N 1
ATOM 658 C CA . VAL A 1 88 ? 4.973 -1.965 5.649 1.00 89.50 88 VAL A CA 1
ATOM 659 C C . VAL A 1 88 ? 5.771 -2.257 4.383 1.00 89.50 88 VAL A C 1
ATOM 661 O O . VAL A 1 88 ? 5.205 -2.516 3.321 1.00 89.50 88 VAL A O 1
ATOM 664 N N . LYS A 1 89 ? 7.103 -2.236 4.485 1.00 85.25 89 LYS A N 1
ATOM 665 C CA . LYS A 1 89 ? 7.999 -2.534 3.351 1.00 85.25 89 LYS A CA 1
ATOM 666 C C . LYS A 1 89 ? 7.898 -4.002 2.919 1.00 85.25 89 LYS A C 1
ATOM 668 O O . LYS A 1 89 ? 7.835 -4.304 1.730 1.00 85.25 89 LYS A O 1
ATOM 673 N N . ASN A 1 90 ? 7.863 -4.911 3.893 1.00 83.62 90 ASN A N 1
ATOM 674 C CA . ASN A 1 90 ? 7.892 -6.358 3.678 1.00 83.62 90 ASN A CA 1
ATOM 675 C C . ASN A 1 90 ? 6.491 -6.975 3.803 1.00 83.62 90 ASN A C 1
ATOM 677 O O . ASN A 1 90 ? 5.702 -6.580 4.658 1.00 83.62 90 ASN A O 1
ATOM 681 N N . LEU A 1 91 ? 6.194 -7.996 2.993 1.00 85.44 91 LEU A N 1
ATOM 682 C CA . LEU A 1 91 ? 4.877 -8.645 3.002 1.00 85.44 91 LEU A CA 1
ATOM 683 C C . LEU A 1 91 ? 4.590 -9.388 4.311 1.00 85.44 91 LEU A C 1
ATOM 685 O O . LEU A 1 91 ? 3.520 -9.209 4.881 1.00 85.44 91 LEU A O 1
ATOM 689 N N . GLN A 1 92 ? 5.525 -10.216 4.789 1.00 88.50 92 GLN A N 1
ATOM 690 C CA . GLN A 1 92 ? 5.307 -11.072 5.962 1.00 88.50 92 GLN A CA 1
ATOM 691 C C . GLN A 1 92 ? 4.840 -10.295 7.204 1.00 88.50 92 GLN A C 1
ATOM 693 O O . GLN A 1 92 ? 3.801 -10.663 7.749 1.00 88.50 92 GLN A O 1
ATOM 698 N N . PRO A 1 93 ? 5.511 -9.207 7.633 1.00 85.50 93 PRO A N 1
ATOM 699 C CA . PRO A 1 93 ? 5.018 -8.412 8.756 1.00 85.50 93 PRO A CA 1
ATOM 700 C C . PRO A 1 93 ? 3.642 -7.791 8.486 1.00 85.50 93 PRO A C 1
ATOM 702 O O . PRO A 1 93 ? 2.809 -7.755 9.381 1.00 85.50 93 PRO A O 1
ATOM 705 N N . GLY A 1 94 ? 3.351 -7.374 7.248 1.00 86.81 94 GLY A N 1
ATOM 706 C CA . GLY A 1 94 ? 2.030 -6.849 6.883 1.00 86.81 94 GLY A CA 1
ATOM 707 C C . GLY A 1 94 ? 0.907 -7.894 6.967 1.00 86.81 94 GLY A C 1
ATOM 708 O O . GLY A 1 94 ? -0.249 -7.557 7.231 1.00 86.81 94 GLY A O 1
ATOM 709 N N . LEU A 1 95 ? 1.232 -9.174 6.779 1.00 91.38 95 LEU A N 1
ATOM 710 C CA . LEU A 1 95 ? 0.297 -10.292 6.938 1.00 91.38 95 LEU A CA 1
ATOM 711 C C . LEU A 1 95 ? 0.078 -10.690 8.401 1.00 91.38 95 LEU A C 1
ATOM 713 O O . LEU A 1 95 ? -0.935 -11.310 8.701 1.00 91.38 95 LEU A O 1
ATOM 717 N N . ALA A 1 96 ? 0.985 -10.313 9.301 1.00 92.81 96 ALA A N 1
ATOM 718 C CA . ALA A 1 96 ? 0.903 -10.661 10.717 1.00 92.81 96 ALA A CA 1
ATOM 719 C C . ALA A 1 96 ? -0.098 -9.802 11.512 1.00 92.81 96 ALA A C 1
ATOM 721 O O . ALA A 1 96 ? -0.354 -10.097 12.671 1.00 92.81 96 ALA A O 1
ATOM 722 N N . PHE A 1 97 ? -0.651 -8.741 10.915 1.00 93.94 97 PHE A N 1
ATOM 723 C CA . PHE A 1 97 ? -1.663 -7.914 11.570 1.00 93.94 97 PHE A CA 1
ATOM 724 C C . PHE A 1 97 ? -2.989 -8.666 11.726 1.00 93.94 97 PHE A C 1
ATOM 726 O O . PHE A 1 97 ? -3.512 -9.210 10.742 1.00 93.94 97 PHE A O 1
ATOM 733 N N . ASP A 1 98 ? -3.535 -8.612 12.937 1.00 95.00 98 ASP A N 1
ATOM 734 C CA . ASP A 1 98 ? -4.905 -9.003 13.264 1.00 95.00 98 ASP A CA 1
ATOM 735 C C . ASP A 1 98 ? -5.899 -7.869 12.969 1.00 95.00 98 ASP A C 1
ATOM 737 O O . ASP A 1 98 ? -5.520 -6.753 12.601 1.00 95.00 98 ASP A O 1
ATOM 741 N N . ASP A 1 99 ? -7.188 -8.164 13.128 1.00 96.00 99 ASP A N 1
ATOM 742 C CA . ASP A 1 99 ? -8.257 -7.180 12.982 1.00 96.00 99 ASP A CA 1
ATOM 743 C C . ASP A 1 99 ? -8.092 -6.033 13.988 1.00 96.00 99 ASP A C 1
ATOM 745 O O . ASP A 1 99 ? -7.864 -6.236 15.182 1.00 96.00 99 ASP A O 1
ATOM 749 N N . LEU A 1 100 ? -8.219 -4.806 13.488 1.00 96.81 100 LEU A N 1
ATOM 750 C CA . LEU A 1 100 ? -8.003 -3.586 14.250 1.00 96.81 100 LEU A CA 1
ATOM 751 C C . LEU A 1 100 ? -8.943 -2.496 13.738 1.00 96.81 100 LEU A C 1
ATOM 753 O O . LEU A 1 100 ? -8.979 -2.186 12.545 1.00 96.81 100 LEU A O 1
ATOM 757 N N . ALA A 1 101 ? -9.696 -1.913 14.668 1.00 96.81 101 ALA A N 1
ATOM 758 C CA . ALA A 1 101 ? -10.716 -0.926 14.354 1.00 96.81 101 ALA A CA 1
ATOM 759 C C . ALA A 1 101 ? -10.119 0.323 13.687 1.00 96.81 101 ALA A C 1
ATOM 761 O O . ALA A 1 101 ? -9.106 0.870 14.127 1.00 96.81 101 ALA A O 1
ATOM 762 N N . GLY A 1 102 ? -10.766 0.766 12.611 1.00 96.44 102 GLY A N 1
ATOM 763 C CA . GLY A 1 102 ? -10.339 1.894 11.784 1.00 96.44 102 GLY A CA 1
ATOM 764 C C . GLY A 1 102 ? -8.969 1.739 11.111 1.00 96.44 102 GLY A C 1
ATOM 765 O O . GLY A 1 102 ? -8.422 2.740 10.652 1.00 96.44 102 GLY A O 1
ATOM 766 N N . ALA A 1 103 ? -8.393 0.534 11.047 1.00 97.12 103 ALA A N 1
ATOM 767 C CA . ALA A 1 103 ? -7.033 0.345 10.557 1.00 97.12 103 ALA A CA 1
ATOM 768 C C . ALA A 1 103 ? -6.941 -0.322 9.180 1.00 97.12 103 ALA A C 1
ATOM 770 O O . ALA A 1 103 ? -7.733 -1.195 8.806 1.00 97.12 103 ALA A O 1
ATOM 771 N N . VAL A 1 104 ? -5.895 0.058 8.447 1.00 96.62 104 VAL A N 1
ATOM 772 C CA . VAL A 1 104 ? -5.481 -0.583 7.197 1.00 96.62 104 VAL A CA 1
ATOM 773 C C . VAL A 1 104 ? -3.968 -0.788 7.147 1.00 96.62 104 VAL A C 1
ATOM 775 O O . VAL A 1 104 ? -3.208 -0.061 7.786 1.00 96.62 104 VAL A O 1
ATOM 778 N N . VAL A 1 105 ? -3.524 -1.761 6.352 1.00 95.50 105 VAL A N 1
ATOM 779 C CA . VAL A 1 105 ? -2.107 -2.053 6.106 1.00 95.50 105 VAL A CA 1
ATOM 780 C C . VAL A 1 105 ? -1.808 -1.933 4.619 1.00 95.50 105 VAL A C 1
ATOM 782 O O . VAL A 1 105 ? -2.389 -2.647 3.804 1.00 95.50 105 VAL A O 1
ATOM 785 N N . LEU A 1 106 ? -0.866 -1.067 4.266 1.00 92.81 106 LEU A N 1
ATOM 786 C CA . LEU A 1 106 ? -0.325 -0.906 2.923 1.00 92.81 106 LEU A CA 1
ATOM 787 C C . LEU A 1 106 ? 1.023 -1.604 2.820 1.00 92.81 106 LEU A C 1
ATOM 789 O O . LEU A 1 106 ? 1.951 -1.272 3.550 1.00 92.81 106 LEU A O 1
ATOM 793 N N . MET A 1 107 ? 1.158 -2.542 1.886 1.00 90.44 107 MET A N 1
ATOM 794 C CA . MET A 1 107 ? 2.421 -3.246 1.668 1.00 90.44 107 MET A CA 1
ATOM 795 C C . MET A 1 107 ? 3.111 -2.721 0.410 1.00 90.44 107 MET A C 1
ATOM 797 O O . MET A 1 107 ? 2.731 -3.062 -0.712 1.00 90.44 107 MET A O 1
ATOM 801 N N . ALA A 1 108 ? 4.132 -1.889 0.606 1.00 78.88 108 ALA A N 1
ATOM 802 C CA . ALA A 1 108 ? 4.814 -1.141 -0.445 1.00 78.88 108 ALA A CA 1
ATOM 803 C C . ALA A 1 108 ? 6.243 -1.673 -0.658 1.00 78.88 108 ALA A C 1
ATOM 805 O O . ALA A 1 108 ? 7.224 -1.050 -0.257 1.00 78.88 108 ALA A O 1
ATOM 806 N N . GLN A 1 109 ? 6.369 -2.845 -1.293 1.00 72.88 109 GLN A N 1
ATOM 807 C CA . GLN A 1 109 ? 7.662 -3.480 -1.594 1.00 72.88 109 GLN A CA 1
ATOM 808 C C . GLN A 1 109 ? 8.510 -2.646 -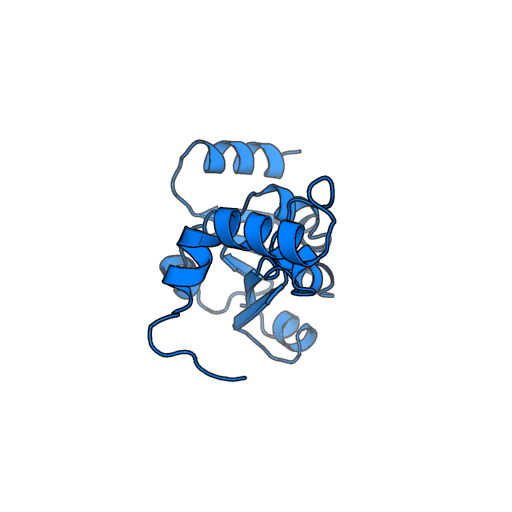2.566 1.00 72.88 109 GLN A C 1
ATOM 810 O O . GLN A 1 109 ? 8.397 -2.798 -3.780 1.00 72.88 109 GLN A O 1
ATOM 815 N N . GLY A 1 110 ? 9.353 -1.753 -2.040 1.00 63.06 110 GLY A N 1
ATOM 816 C CA . GLY A 1 110 ? 10.268 -0.933 -2.845 1.00 63.06 110 GLY A CA 1
ATOM 817 C C . GLY A 1 110 ? 9.571 0.061 -3.781 1.00 63.06 110 GLY A C 1
ATOM 818 O O . GLY A 1 110 ? 10.221 0.649 -4.643 1.00 63.06 110 GLY A O 1
ATOM 819 N N . TYR A 1 111 ? 8.258 0.255 -3.631 1.00 62.91 111 TYR A N 1
ATOM 820 C CA . TYR A 1 111 ? 7.530 1.264 -4.385 1.00 62.91 111 TYR A CA 1
ATOM 821 C C . TYR A 1 111 ? 7.859 2.641 -3.831 1.00 62.91 111 TYR A C 1
ATOM 823 O O . TYR A 1 111 ? 7.826 2.865 -2.620 1.00 62.91 111 TYR A O 1
ATOM 831 N N . ALA A 1 112 ? 8.179 3.555 -4.745 1.00 56.25 112 ALA A N 1
ATOM 832 C CA . ALA A 1 112 ? 8.509 4.918 -4.394 1.00 56.25 112 ALA A CA 1
ATOM 833 C C . ALA A 1 112 ? 7.332 5.549 -3.645 1.00 56.25 112 ALA A C 1
ATOM 835 O O . ALA A 1 112 ? 6.205 5.571 -4.127 1.00 56.25 112 ALA A O 1
ATOM 836 N N . LEU A 1 113 ? 7.622 6.067 -2.459 1.00 60.91 113 LEU A N 1
ATOM 837 C CA . LEU A 1 113 ? 6.713 6.770 -1.550 1.00 60.91 113 LEU A CA 1
ATOM 838 C C . LEU A 1 113 ? 5.929 7.902 -2.216 1.00 60.91 113 LEU A C 1
ATOM 840 O O . LEU A 1 113 ? 4.930 8.365 -1.680 1.00 60.91 113 LEU A O 1
ATOM 844 N N . ASP A 1 114 ? 6.399 8.330 -3.380 1.00 65.25 114 ASP A N 1
ATOM 845 C CA . ASP A 1 114 ? 5.770 9.280 -4.282 1.00 65.25 114 ASP A CA 1
ATOM 846 C C . ASP A 1 114 ? 4.296 8.923 -4.531 1.00 65.25 114 ASP A C 1
ATOM 848 O O . ASP A 1 114 ? 3.442 9.796 -4.428 1.00 65.25 114 ASP A O 1
ATOM 852 N N . VAL A 1 115 ? 3.974 7.636 -4.729 1.00 72.38 115 VAL A N 1
ATOM 853 C CA . VAL A 1 115 ? 2.578 7.209 -4.923 1.00 72.38 115 VAL A CA 1
ATOM 854 C C . VAL A 1 115 ? 1.751 7.277 -3.638 1.00 72.38 115 VAL A C 1
ATOM 856 O O . VAL A 1 115 ? 0.543 7.453 -3.695 1.00 72.38 115 VAL A O 1
ATOM 859 N N . LEU A 1 116 ? 2.338 7.196 -2.444 1.00 77.00 116 LEU A N 1
ATOM 860 C CA . LEU A 1 116 ? 1.532 7.320 -1.221 1.00 77.00 116 LEU A CA 1
ATOM 861 C C . LEU A 1 116 ? 0.954 8.734 -1.069 1.00 77.00 116 LEU A C 1
ATOM 863 O O . LEU A 1 116 ? -0.145 8.881 -0.548 1.00 77.00 116 LEU A O 1
ATOM 867 N N . GLY A 1 117 ? 1.644 9.755 -1.588 1.00 74.56 117 GLY A N 1
ATOM 868 C CA . GLY A 1 117 ? 1.169 11.139 -1.548 1.00 74.56 117 GLY A CA 1
ATOM 869 C C . GLY A 1 117 ? -0.129 11.388 -2.324 1.00 74.56 117 GLY A C 1
ATOM 870 O O . GLY A 1 117 ? -0.868 12.304 -1.977 1.00 74.56 117 GLY A O 1
ATOM 871 N N . GLU A 1 118 ? -0.440 10.573 -3.336 1.00 79.62 118 GLU A N 1
ATOM 872 C CA . GLU A 1 118 ? -1.669 10.724 -4.140 1.00 79.62 118 GLU A CA 1
ATOM 873 C C . GLU A 1 118 ? -2.868 9.934 -3.564 1.00 79.62 118 GLU A C 1
ATOM 875 O O . GLU A 1 118 ? -3.993 10.054 -4.051 1.00 79.62 118 GLU A O 1
ATOM 880 N N . LEU A 1 119 ? -2.675 9.187 -2.465 1.00 86.94 119 LEU A N 1
ATOM 881 C CA . LEU A 1 119 ? -3.775 8.562 -1.728 1.00 86.94 119 LEU A CA 1
ATOM 882 C C . LEU A 1 119 ? -4.449 9.612 -0.838 1.00 86.94 119 LEU A C 1
ATOM 884 O O . LEU A 1 119 ? -4.064 9.809 0.313 1.00 86.94 119 LEU A O 1
ATOM 888 N N . ALA A 1 120 ? -5.478 10.283 -1.357 1.00 87.06 120 ALA A N 1
ATOM 889 C CA . ALA A 1 120 ? -6.167 11.366 -0.646 1.00 87.06 120 ALA A CA 1
ATOM 890 C C . ALA A 1 120 ? -6.675 10.955 0.751 1.00 87.06 120 ALA A C 1
ATOM 892 O O . ALA A 1 120 ? -6.593 11.732 1.701 1.00 87.06 120 ALA A O 1
ATOM 893 N N . TRP A 1 121 ? -7.135 9.711 0.904 1.00 90.75 121 TRP A N 1
ATOM 894 C CA . TRP A 1 121 ? -7.613 9.173 2.179 1.00 90.75 121 TRP A CA 1
ATOM 895 C C . TRP A 1 121 ? -6.501 8.930 3.217 1.00 90.75 121 TRP A C 1
ATOM 897 O O . TRP A 1 121 ? -6.809 8.747 4.392 1.00 90.75 121 TRP A O 1
ATOM 907 N N . LEU A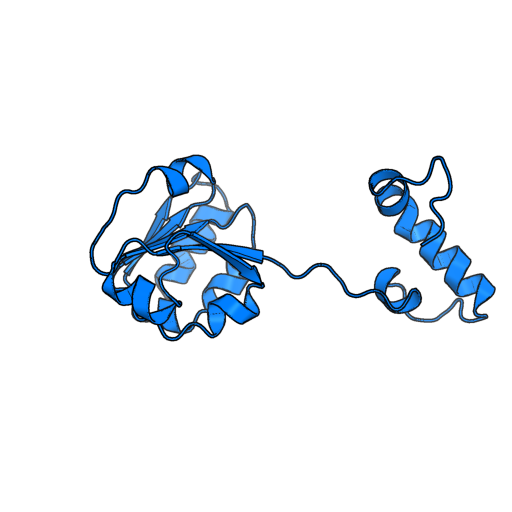 1 122 ? -5.215 8.973 2.836 1.00 87.94 122 LEU A N 1
ATOM 908 C CA . LEU A 1 122 ? -4.103 8.951 3.795 1.00 87.94 122 LEU A CA 1
ATOM 909 C C . LEU A 1 122 ? -3.929 10.276 4.532 1.00 87.94 122 LEU A C 1
ATOM 911 O O . LEU A 1 122 ? -3.457 10.270 5.664 1.00 87.94 122 LEU A O 1
ATOM 915 N N . GLN A 1 123 ? -4.310 11.404 3.923 1.00 82.81 123 GLN A N 1
ATOM 916 C CA . GLN A 1 123 ? -4.022 12.733 4.479 1.00 82.81 123 GLN A CA 1
ATOM 917 C C . GLN A 1 123 ? -4.714 12.997 5.822 1.00 82.81 123 GLN A C 1
ATOM 919 O O . GLN A 1 123 ? -4.267 13.839 6.594 1.00 82.81 123 GLN A O 1
ATOM 924 N N . GLN A 1 124 ? -5.805 12.284 6.101 1.00 83.06 124 GLN A N 1
ATOM 925 C CA . GLN A 1 124 ? -6.577 12.420 7.338 1.00 83.06 124 GLN A CA 1
ATOM 926 C C . GLN A 1 124 ? -6.247 11.328 8.367 1.00 83.06 124 GLN A C 1
ATOM 928 O O . GLN A 1 124 ? -6.757 11.370 9.485 1.00 83.06 124 GLN A O 1
ATOM 933 N N . ALA A 1 125 ? -5.407 10.356 8.003 1.00 89.12 125 ALA A N 1
ATOM 934 C CA . ALA A 1 125 ? -5.120 9.182 8.812 1.00 89.12 125 ALA A CA 1
ATOM 935 C C . ALA A 1 125 ? -3.761 9.286 9.513 1.00 89.12 125 ALA A C 1
ATOM 937 O O . ALA A 1 125 ? -2.795 9.843 8.988 1.00 89.12 125 ALA A O 1
ATOM 938 N N . GLN A 1 126 ? -3.645 8.660 10.683 1.00 90.25 126 GLN A N 1
ATOM 939 C CA . GLN A 1 126 ? -2.361 8.525 11.355 1.00 90.25 126 GLN A CA 1
ATOM 940 C C . GLN A 1 126 ? -1.531 7.425 10.680 1.00 90.25 126 GLN A C 1
ATOM 942 O O . GLN A 1 126 ? -1.878 6.243 10.729 1.00 90.25 126 GLN A O 1
ATOM 947 N N . CYS A 1 127 ? -0.422 7.818 10.054 1.00 88.31 127 CYS A N 1
ATOM 948 C CA . CYS A 1 127 ? 0.448 6.909 9.313 1.00 88.31 127 CYS A CA 1
ATOM 949 C C . CYS A 1 127 ? 1.616 6.394 10.172 1.00 88.31 127 CYS A C 1
ATOM 951 O O . CYS A 1 127 ? 2.354 7.172 10.775 1.00 88.31 127 CYS A O 1
ATOM 953 N N . PHE A 1 128 ? 1.827 5.078 10.163 1.00 88.25 128 PHE A N 1
ATOM 954 C CA . PHE A 1 128 ? 2.935 4.387 10.823 1.00 88.25 128 PHE A CA 1
ATOM 955 C C . PHE A 1 128 ? 3.759 3.649 9.780 1.00 88.25 128 PHE A C 1
ATOM 957 O O . PHE A 1 128 ? 3.211 2.890 8.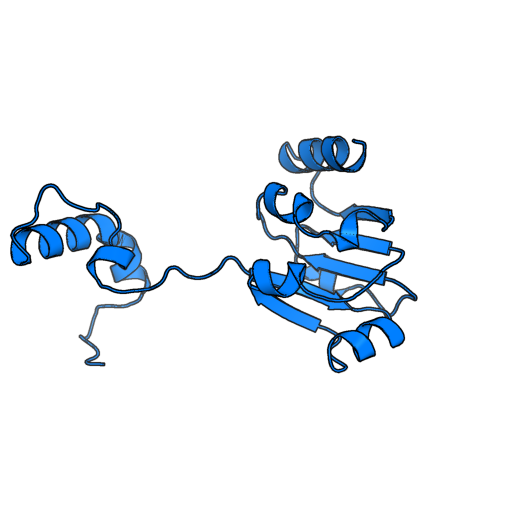986 1.00 88.25 128 PHE A O 1
ATOM 964 N N . TYR A 1 129 ? 5.076 3.829 9.794 1.00 85.31 129 TYR A N 1
ATOM 965 C CA . TYR A 1 129 ? 5.968 3.086 8.911 1.00 85.31 129 TYR A CA 1
ATOM 966 C C . TYR A 1 129 ? 6.634 1.927 9.648 1.00 85.31 129 TYR A C 1
ATOM 968 O O . TYR A 1 129 ? 7.183 2.107 10.734 1.00 85.31 129 TYR A O 1
ATOM 976 N N . TRP A 1 130 ? 6.633 0.756 9.016 1.00 84.81 130 TRP A N 1
ATOM 977 C CA . TRP A 1 130 ? 7.396 -0.409 9.437 1.00 84.81 130 TRP A CA 1
ATOM 978 C C . TRP A 1 130 ? 8.246 -0.917 8.273 1.00 84.81 130 TRP A C 1
ATOM 980 O O . TRP A 1 130 ? 7.787 -1.610 7.361 1.00 84.81 130 TRP A O 1
ATOM 990 N N . GLY A 1 131 ? 9.538 -0.634 8.338 1.00 79.88 131 GLY A N 1
ATOM 991 C CA . GLY A 1 131 ? 10.522 -1.184 7.422 1.00 79.88 131 GLY A CA 1
ATOM 992 C C . GLY A 1 131 ? 11.928 -0.931 7.930 1.00 79.88 131 GLY A C 1
ATOM 993 O O . GLY A 1 131 ? 12.118 -0.358 9.004 1.00 79.88 131 GLY A O 1
ATOM 994 N N . ASP A 1 132 ? 12.910 -1.362 7.150 1.00 73.94 132 ASP A N 1
ATOM 995 C CA . ASP A 1 132 ? 14.303 -1.077 7.469 1.00 73.94 132 ASP A CA 1
ATOM 996 C C . ASP A 1 132 ? 14.536 0.440 7.456 1.00 73.94 132 ASP A C 1
ATOM 998 O O . ASP A 1 132 ? 13.989 1.168 6.618 1.00 73.94 132 ASP A O 1
ATOM 1002 N N . ILE A 1 133 ? 15.355 0.914 8.394 1.00 59.16 133 ILE A N 1
ATOM 1003 C CA . ILE A 1 133 ? 15.794 2.308 8.461 1.00 59.16 133 ILE A CA 1
ATOM 1004 C C . ILE A 1 133 ? 16.911 2.487 7.422 1.00 59.16 133 ILE A C 1
ATOM 1006 O O . ILE A 1 133 ? 18.097 2.455 7.737 1.00 59.16 133 ILE A O 1
ATOM 1010 N N . ASP A 1 134 ? 16.513 2.610 6.158 1.00 59.69 134 ASP A N 1
ATOM 1011 C CA . ASP A 1 134 ? 17.371 2.947 5.021 1.00 59.69 134 ASP A CA 1
ATOM 1012 C C . ASP A 1 134 ? 17.019 4.351 4.475 1.00 59.69 134 ASP A C 1
ATOM 1014 O O . ASP A 1 134 ? 16.147 5.048 5.003 1.00 59.69 134 ASP A O 1
ATOM 1018 N N . THR A 1 135 ? 17.713 4.819 3.432 1.00 51.12 135 THR A N 1
ATOM 1019 C CA . THR A 1 135 ? 17.489 6.148 2.825 1.00 51.12 135 THR A CA 1
ATOM 1020 C C . THR A 1 135 ? 16.024 6.382 2.420 1.00 51.12 135 THR A C 1
ATOM 1022 O O . THR A 1 135 ? 15.549 7.517 2.482 1.00 51.12 135 THR A O 1
ATOM 1025 N N . HIS A 1 136 ? 15.280 5.323 2.074 1.00 54.59 136 HIS A N 1
ATOM 1026 C CA . HIS A 1 136 ? 13.850 5.419 1.778 1.00 54.59 136 HIS A CA 1
ATOM 1027 C C . HIS A 1 136 ? 13.022 5.589 3.060 1.00 54.59 136 HIS A C 1
ATOM 1029 O O . HIS A 1 136 ? 12.113 6.416 3.082 1.00 54.59 136 HIS A O 1
ATOM 1035 N N . GLY A 1 137 ? 13.378 4.902 4.151 1.00 52.31 137 GLY A N 1
ATOM 1036 C CA . GLY A 1 137 ? 12.747 5.084 5.466 1.00 52.31 137 GLY A CA 1
ATOM 1037 C C . GLY A 1 137 ? 12.827 6.526 5.996 1.00 52.31 137 GLY A C 1
ATOM 1038 O O . GLY A 1 137 ? 11.854 7.040 6.549 1.00 52.31 137 GLY A O 1
ATOM 1039 N N . PHE A 1 138 ? 13.943 7.228 5.760 1.00 53.78 138 PHE A N 1
ATOM 1040 C CA . PHE A 1 138 ? 14.091 8.641 6.143 1.00 53.78 138 PHE A CA 1
ATOM 1041 C C . PHE A 1 138 ? 13.266 9.604 5.277 1.00 53.78 138 PHE A C 1
ATOM 1043 O O . PHE A 1 138 ? 12.644 10.522 5.815 1.00 53.78 138 PHE A O 1
ATOM 1050 N N . ALA A 1 139 ? 13.201 9.386 3.959 1.00 55.19 139 ALA A N 1
ATOM 1051 C CA . ALA A 1 139 ? 12.342 10.175 3.068 1.00 55.19 139 ALA A CA 1
ATOM 1052 C C . ALA A 1 139 ? 10.853 10.033 3.437 1.00 55.19 139 ALA A C 1
ATOM 1054 O O . ALA A 1 139 ? 10.069 10.974 3.293 1.00 55.19 139 ALA A O 1
ATOM 1055 N N . MET A 1 140 ? 10.480 8.870 3.972 1.00 53.12 140 MET A N 1
ATOM 1056 C CA . MET A 1 140 ? 9.131 8.567 4.424 1.00 53.12 140 MET A CA 1
ATOM 1057 C C . MET A 1 140 ? 8.739 9.286 5.712 1.00 53.12 140 MET A C 1
ATOM 1059 O O . MET A 1 140 ? 7.674 9.896 5.775 1.00 53.12 140 MET A O 1
ATOM 1063 N N . LEU A 1 141 ? 9.622 9.272 6.715 1.00 56.41 141 LEU A N 1
ATOM 1064 C CA . LEU A 1 141 ? 9.447 10.035 7.955 1.00 56.41 141 LEU A CA 1
ATOM 1065 C C . LEU A 1 141 ? 9.396 11.546 7.698 1.00 56.41 141 LEU A C 1
ATOM 1067 O O . LEU A 1 141 ? 8.667 12.260 8.384 1.00 56.41 141 LEU A O 1
ATOM 1071 N N . HIS A 1 142 ? 10.157 12.033 6.712 1.00 53.53 142 HIS A N 1
ATOM 1072 C CA . HIS A 1 142 ? 10.159 13.444 6.337 1.00 53.53 142 HIS A CA 1
ATOM 1073 C C . HIS A 1 142 ? 8.841 13.866 5.672 1.00 53.53 142 HIS A C 1
ATOM 1075 O O . HIS A 1 142 ? 8.295 14.903 6.029 1.00 53.53 142 HIS A O 1
ATOM 1081 N N . ARG A 1 143 ? 8.298 13.062 4.744 1.00 54.66 143 ARG A N 1
ATOM 1082 C CA . ARG A 1 143 ? 7.030 13.365 4.052 1.00 54.66 143 ARG A CA 1
ATOM 1083 C C . ARG A 1 143 ? 5.782 13.134 4.902 1.00 54.66 143 ARG A C 1
ATOM 1085 O O . ARG A 1 143 ? 4.801 13.822 4.698 1.00 54.66 143 ARG A O 1
ATOM 1092 N N . ALA A 1 144 ? 5.811 12.225 5.876 1.00 49.59 144 ALA A N 1
ATOM 1093 C CA . ALA A 1 144 ? 4.698 12.057 6.816 1.00 49.59 144 ALA A CA 1
ATOM 1094 C C . ALA A 1 144 ? 4.561 13.223 7.823 1.00 49.59 144 ALA A C 1
ATOM 1096 O O . ALA A 1 144 ? 3.588 13.273 8.570 1.00 49.59 144 ALA A O 1
ATOM 1097 N N . ARG A 1 145 ? 5.545 14.136 7.884 1.00 52.25 145 ARG A N 1
ATOM 1098 C CA . ARG A 1 145 ? 5.564 15.296 8.792 1.00 52.25 145 ARG A CA 1
ATOM 1099 C C . ARG A 1 145 ? 5.153 16.625 8.142 1.00 52.25 145 ARG A C 1
ATOM 1101 O O . ARG A 1 145 ? 4.967 17.587 8.883 1.00 52.25 145 ARG A O 1
ATOM 1108 N N . THR A 1 146 ? 5.056 16.693 6.816 1.00 40.12 146 THR A N 1
ATOM 1109 C CA . THR A 1 146 ? 4.768 17.912 6.029 1.00 40.12 146 THR A CA 1
ATOM 1110 C C . THR A 1 146 ? 3.543 17.715 5.167 1.00 40.12 146 THR A C 1
ATOM 1112 O O . THR A 1 146 ? 2.671 18.604 5.194 1.00 40.12 146 THR A O 1
#

pLDDT: mean 80.08, std 14.9, range [37.59, 97.88]

Radius of gyration: 20.02 Å; chains: 1; bounding box: 35×41×56 Å

Organism: NCBI:txid1444770

Secondary structure (DSSP, 8-state):
----TT--HHHHHTTHHHHHHHHHHHTT-TTS---HHHHTTPPPPPPEEEEEE-SHHHHHHTTT-SEEEEEHHHHHT-----SEEEEESSHHHHHT----TTEEEEE-SS--GGGGGG-GGGTTSEEEEES--SHHHHHHHHHTT-

InterPro domains:
  IPR024534 Wadjet protein JetD, C-terminal [PF09983] (41-145)

Foldseek 3Di:
DDDDPPDDPVNCVVCLQVQLCVLCVVVVHNPDDSGSCVSVVHDDDADKKKKADQAQVLCVQVVNDGIDIDHLVVQLPRPAAAQEEEEEQDDPVQVPDHRDHSYMYIHQPPPQCVSVVSSPNCVNYHYDYHDDPDPSVVVVVVVSVD